Protein AF-A0A0C5CZG8-F1 (afdb_monomer_lite)

Secondary structure (DSSP, 8-state):
-HHHHHHHHHHHHHHHHHHHHHHHHHHHHHSTTT-HHHHHHHHHHHHHHHHHHHHHHHHHHHHHHHHHHHHHHHT--

Sequence (77 aa):
LLYFNSHRILNFIINSEFVYLLLFAFISVWFYSYENVFLLVFLLILACEVSISLALLVGYVRLSDKSNVKCSFFTGF

pLDDT: mean 75.75, std 13.73, range [40.56, 91.06]

Organism: NCBI:txid27898

Foldseek 3Di:
DVVVVLVVLVVVLVVVLVVLVVVLVVVCVVCVDPPVVVSVVSVVVSVVVSVVSVVVSVVVVVVVVVVVVVVVVVVPD

Structure (mmCIF, N/CA/C/O backbone):
data_AF-A0A0C5CZG8-F1
#
_entry.id   AF-A0A0C5CZG8-F1
#
loop_
_atom_site.group_PDB
_atom_site.id
_atom_site.type_symbol
_atom_site.label_atom_id
_atom_site.label_alt_id
_atom_site.label_comp_id
_atom_site.label_asym_id
_atom_site.label_entity_id
_atom_site.label_seq_id
_atom_site.pdbx_PDB_ins_code
_atom_site.Cartn_x
_atom_site.Cartn_y
_atom_site.Cartn_z
_atom_site.occupancy
_atom_site.B_iso_or_equiv
_atom_site.auth_seq_id
_atom_site.auth_comp_id
_atom_site.auth_asym_id
_atom_site.auth_atom_id
_atom_site.pdbx_PDB_model_num
ATOM 1 N N . LEU A 1 1 ? 19.433 -9.872 -14.641 1.00 52.97 1 LEU A N 1
ATOM 2 C CA . LEU A 1 1 ? 19.699 -9.043 -13.437 1.00 52.97 1 LEU A CA 1
ATOM 3 C C . LEU A 1 1 ? 18.539 -8.098 -13.117 1.00 52.97 1 LEU A C 1
ATOM 5 O O . LEU A 1 1 ? 17.996 -8.203 -12.028 1.00 52.97 1 LEU A O 1
ATOM 9 N N . LEU A 1 2 ? 18.086 -7.267 -14.065 1.00 52.22 2 LEU A N 1
ATOM 10 C CA . LEU A 1 2 ? 16.936 -6.363 -13.873 1.00 52.22 2 LEU A CA 1
ATOM 11 C C . LEU A 1 2 ? 15.619 -7.073 -13.532 1.00 52.22 2 LEU A C 1
ATOM 13 O O . LEU A 1 2 ? 14.983 -6.705 -12.553 1.00 52.22 2 LEU A O 1
ATOM 17 N N . TYR A 1 3 ? 15.276 -8.145 -14.253 1.00 53.97 3 TYR A N 1
ATOM 18 C CA . TYR A 1 3 ? 14.078 -8.952 -13.973 1.00 53.97 3 TYR A CA 1
ATOM 19 C C . TYR A 1 3 ? 14.097 -9.584 -12.569 1.00 53.97 3 TYR A C 1
ATOM 21 O O . TYR A 1 3 ? 13.080 -9.699 -11.899 1.00 53.97 3 TYR A O 1
ATOM 29 N N . PHE A 1 4 ? 15.286 -9.950 -12.085 1.00 59.25 4 PHE A N 1
ATOM 30 C CA . PHE A 1 4 ? 15.472 -10.485 -10.734 1.00 59.25 4 PHE A CA 1
ATOM 31 C C . PHE A 1 4 ? 15.296 -9.398 -9.664 1.00 59.25 4 PHE A C 1
ATOM 33 O O . PHE A 1 4 ? 14.794 -9.671 -8.575 1.00 59.25 4 PHE A O 1
ATOM 40 N N . ASN A 1 5 ? 15.694 -8.159 -9.974 1.00 64.50 5 ASN A N 1
ATOM 41 C CA . ASN A 1 5 ? 15.574 -7.029 -9.060 1.00 64.50 5 ASN A CA 1
ATOM 42 C C . ASN A 1 5 ? 14.131 -6.508 -8.987 1.00 64.50 5 ASN A C 1
ATOM 44 O O . ASN A 1 5 ? 13.630 -6.264 -7.893 1.00 64.50 5 ASN A O 1
ATOM 48 N N . SER A 1 6 ? 13.424 -6.424 -10.120 1.00 66.88 6 SER A N 1
ATOM 49 C CA . SER A 1 6 ? 11.997 -6.077 -10.137 1.00 66.88 6 SER A CA 1
ATOM 50 C C . SER A 1 6 ? 11.156 -7.113 -9.389 1.00 66.88 6 SER A C 1
ATOM 52 O O . SER A 1 6 ? 10.269 -6.737 -8.629 1.00 66.88 6 SER A O 1
ATOM 54 N N . HIS A 1 7 ? 11.479 -8.403 -9.524 1.00 72.81 7 HIS A N 1
ATOM 55 C CA . HIS A 1 7 ? 10.793 -9.469 -8.794 1.00 72.81 7 HIS A CA 1
ATOM 56 C C . HIS A 1 7 ? 11.077 -9.428 -7.284 1.00 72.81 7 HIS A C 1
ATOM 58 O O . HIS A 1 7 ? 10.187 -9.725 -6.490 1.00 72.81 7 HIS A O 1
ATOM 64 N N . ARG A 1 8 ? 12.288 -9.023 -6.868 1.00 76.00 8 ARG A N 1
ATOM 65 C CA . ARG A 1 8 ? 12.622 -8.778 -5.453 1.00 76.00 8 ARG A CA 1
ATOM 66 C C . ARG A 1 8 ? 11.848 -7.600 -4.869 1.00 76.00 8 ARG A C 1
ATOM 68 O O . ARG A 1 8 ? 11.333 -7.724 -3.764 1.00 76.00 8 ARG A O 1
ATOM 75 N N . ILE A 1 9 ? 11.751 -6.490 -5.602 1.00 78.50 9 ILE A N 1
ATOM 76 C CA . ILE A 1 9 ? 10.999 -5.307 -5.157 1.00 78.50 9 ILE A CA 1
ATOM 77 C C . ILE A 1 9 ? 9.505 -5.630 -5.080 1.00 78.50 9 ILE A C 1
ATOM 79 O O . ILE A 1 9 ? 8.860 -5.281 -4.098 1.00 78.50 9 ILE A O 1
ATOM 83 N N . LEU A 1 10 ? 8.968 -6.368 -6.055 1.00 79.12 10 LEU A N 1
ATOM 84 C CA . LEU A 1 10 ? 7.585 -6.839 -6.008 1.00 79.12 10 LEU A CA 1
ATOM 85 C C . LEU A 1 10 ? 7.335 -7.722 -4.775 1.00 79.12 10 LEU A C 1
ATOM 87 O O . LEU A 1 10 ? 6.371 -7.497 -4.051 1.00 79.12 10 LEU A O 1
ATOM 91 N N . ASN A 1 11 ? 8.231 -8.673 -4.491 1.00 80.19 11 ASN A N 1
ATOM 92 C CA . ASN A 1 11 ? 8.124 -9.514 -3.296 1.00 80.19 11 ASN A CA 1
ATOM 93 C C . ASN A 1 11 ? 8.192 -8.697 -2.000 1.00 80.19 11 ASN A C 1
ATOM 95 O O . ASN A 1 11 ? 7.498 -9.014 -1.041 1.00 80.19 11 ASN A O 1
ATOM 99 N N . PHE A 1 12 ? 9.022 -7.653 -1.964 1.00 84.12 12 PHE A N 1
ATOM 100 C CA . PHE A 1 12 ? 9.098 -6.741 -0.827 1.00 84.12 12 PHE A CA 1
ATOM 101 C C . PHE A 1 12 ? 7.778 -5.987 -0.616 1.00 84.12 12 PHE A C 1
ATOM 103 O O . PHE A 1 12 ? 7.293 -5.937 0.511 1.00 84.12 12 PHE A O 1
ATOM 110 N N . ILE A 1 13 ? 7.166 -5.474 -1.690 1.00 83.62 13 ILE A N 1
ATOM 111 C CA . ILE A 1 13 ? 5.869 -4.779 -1.633 1.00 83.62 13 ILE A CA 1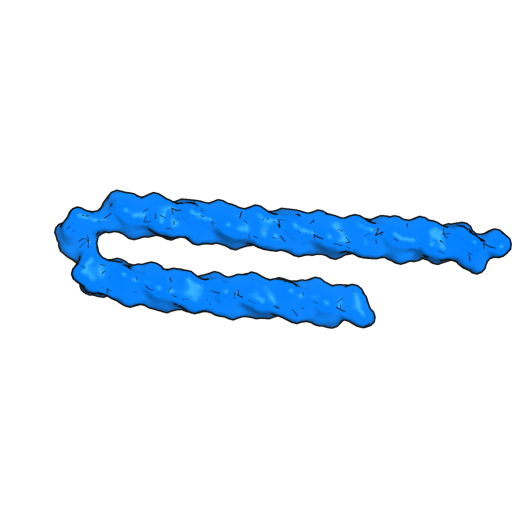
ATOM 112 C C . ILE A 1 13 ? 4.777 -5.722 -1.115 1.00 83.62 13 ILE A C 1
ATOM 114 O O . ILE A 1 13 ? 4.075 -5.371 -0.172 1.00 83.62 13 ILE A O 1
ATOM 118 N N . ILE A 1 14 ? 4.688 -6.940 -1.659 1.00 85.38 14 ILE A N 1
ATOM 119 C CA . ILE A 1 14 ? 3.712 -7.952 -1.214 1.00 85.38 14 ILE A CA 1
ATOM 120 C C . ILE A 1 14 ? 3.919 -8.294 0.267 1.00 85.38 14 ILE A C 1
ATOM 122 O O . ILE A 1 14 ? 2.962 -8.378 1.034 1.00 85.38 14 ILE A O 1
ATOM 126 N N . ASN A 1 15 ? 5.170 -8.478 0.696 1.00 87.50 15 ASN A N 1
ATOM 127 C CA . ASN A 1 15 ? 5.457 -8.811 2.088 1.00 87.50 15 ASN A CA 1
ATOM 128 C C . ASN A 1 15 ? 5.097 -7.654 3.035 1.00 87.50 15 ASN A C 1
ATOM 130 O O . ASN A 1 15 ? 4.567 -7.888 4.118 1.00 87.50 15 ASN A O 1
ATOM 134 N N . SER A 1 16 ? 5.332 -6.410 2.610 1.00 81.75 16 SER A N 1
ATOM 135 C CA . SER A 1 16 ? 4.904 -5.215 3.342 1.00 81.75 16 SER A CA 1
ATOM 136 C C . SER A 1 16 ? 3.379 -5.155 3.480 1.00 81.75 16 SER A C 1
ATOM 138 O O . SER A 1 16 ? 2.864 -4.853 4.554 1.00 81.75 16 SER A O 1
ATOM 140 N N . GLU A 1 17 ? 2.649 -5.511 2.424 1.00 83.50 17 GLU A N 1
ATOM 141 C CA . GLU A 1 17 ? 1.184 -5.538 2.415 1.00 83.50 17 GLU A CA 1
ATOM 142 C C . GLU A 1 17 ? 0.618 -6.547 3.429 1.00 83.50 17 GLU A C 1
ATOM 144 O O . GLU A 1 17 ? -0.301 -6.232 4.186 1.00 83.50 17 GLU A O 1
ATOM 149 N N . PHE A 1 18 ? 1.230 -7.732 3.527 1.00 87.62 18 PHE A N 1
ATOM 150 C CA . PHE A 1 18 ? 0.874 -8.729 4.541 1.00 87.62 18 PHE A CA 1
ATOM 151 C C . PHE A 1 18 ? 1.063 -8.215 5.972 1.00 87.62 18 PHE A C 1
ATOM 153 O O . PHE A 1 18 ? 0.223 -8.482 6.835 1.00 87.62 18 PHE A O 1
ATOM 160 N N . VAL A 1 19 ? 2.137 -7.462 6.230 1.00 89.50 19 VAL A N 1
ATOM 161 C CA . VAL A 1 19 ? 2.375 -6.852 7.547 1.00 89.50 19 VAL A CA 1
ATOM 162 C C . VAL A 1 19 ? 1.282 -5.836 7.868 1.00 89.50 19 VAL A C 1
ATOM 164 O O . VAL A 1 19 ? 0.731 -5.867 8.969 1.00 89.50 19 VAL A O 1
ATOM 167 N N . TYR A 1 20 ? 0.916 -4.980 6.913 1.00 84.50 20 TYR A N 1
ATOM 168 C CA . TYR A 1 20 ? -0.131 -3.981 7.116 1.00 84.50 20 TYR A CA 1
ATOM 169 C C . TYR A 1 20 ? -1.523 -4.590 7.301 1.00 84.50 20 TYR A C 1
ATOM 171 O O . TYR A 1 20 ? -2.276 -4.117 8.151 1.00 84.50 20 TYR A O 1
ATOM 179 N N . LEU A 1 21 ? -1.852 -5.667 6.581 1.00 86.50 21 LEU A N 1
ATOM 180 C CA . LEU A 1 21 ? -3.103 -6.406 6.778 1.00 86.50 21 LEU A CA 1
ATOM 181 C C . LEU A 1 21 ? -3.181 -7.052 8.164 1.00 86.50 21 LEU A C 1
ATOM 183 O O . LEU A 1 21 ? -4.227 -6.993 8.811 1.00 86.50 21 LEU A O 1
ATOM 187 N N . LEU A 1 22 ? -2.077 -7.627 8.648 1.00 89.25 22 LEU A N 1
ATOM 188 C CA . LEU A 1 22 ? -1.994 -8.149 10.014 1.00 89.25 22 LEU A CA 1
ATOM 189 C C . LEU A 1 22 ? -2.207 -7.043 11.051 1.00 89.25 22 LEU A C 1
ATOM 191 O O . LEU A 1 22 ? -2.959 -7.229 12.007 1.00 89.25 22 LEU A O 1
ATOM 195 N N . LEU A 1 23 ? -1.582 -5.885 10.839 1.00 86.81 23 LEU A N 1
ATOM 196 C CA . LEU A 1 23 ? -1.708 -4.722 11.715 1.00 86.81 23 LEU A CA 1
ATOM 197 C C . LEU A 1 23 ? -3.149 -4.188 11.718 1.00 86.81 23 LEU A C 1
ATOM 199 O O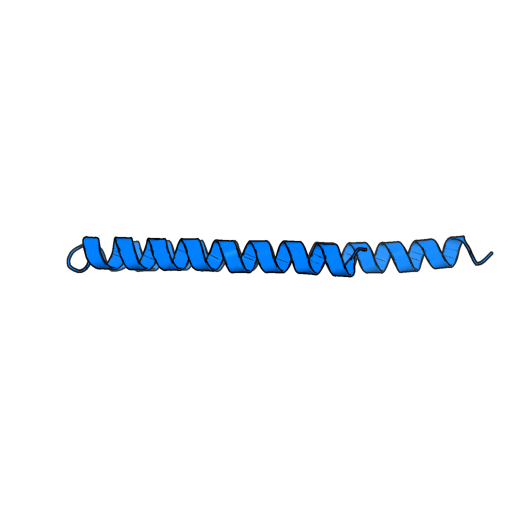 . LEU A 1 23 ? -3.710 -3.934 12.783 1.00 86.81 23 LEU A O 1
ATOM 203 N N . PHE A 1 24 ? -3.783 -4.112 10.545 1.00 86.25 24 PHE A N 1
ATOM 204 C CA . PHE A 1 24 ? -5.190 -3.746 10.401 1.00 86.25 24 PHE A CA 1
ATOM 205 C C . PHE A 1 24 ? -6.115 -4.721 11.133 1.00 86.25 24 PHE A C 1
ATOM 207 O O . PHE A 1 24 ? -6.987 -4.283 11.879 1.00 86.25 24 PHE A O 1
ATOM 214 N N . ALA A 1 25 ? -5.908 -6.031 10.977 1.00 86.62 25 ALA A N 1
ATOM 215 C CA . ALA A 1 25 ? -6.695 -7.041 11.681 1.00 86.62 25 ALA A CA 1
ATOM 216 C C . ALA A 1 25 ? -6.546 -6.906 13.206 1.00 86.62 25 ALA A C 1
ATOM 218 O O . ALA A 1 25 ? -7.537 -6.967 13.932 1.00 86.62 25 ALA A O 1
ATOM 219 N N . PHE A 1 26 ? -5.327 -6.656 13.691 1.00 88.56 26 PHE A N 1
ATOM 220 C CA . PHE A 1 26 ? -5.058 -6.475 15.117 1.00 88.56 26 PHE A CA 1
ATOM 221 C C . PHE A 1 26 ? -5.761 -5.232 15.685 1.00 88.56 26 PHE A C 1
ATOM 223 O O . PHE A 1 26 ? -6.449 -5.317 16.704 1.00 88.56 26 PHE A O 1
ATOM 230 N N . ILE A 1 27 ? -5.665 -4.096 14.984 1.00 84.06 27 ILE A N 1
ATOM 231 C CA . ILE A 1 27 ? -6.362 -2.850 15.343 1.00 84.06 27 ILE A CA 1
ATOM 232 C C . ILE A 1 27 ? -7.879 -3.055 15.274 1.00 84.06 27 ILE A C 1
ATOM 234 O O . ILE A 1 27 ? -8.596 -2.645 16.183 1.00 84.06 27 ILE A O 1
ATOM 238 N N . SER A 1 28 ? -8.386 -3.733 14.245 1.00 83.12 28 SER A N 1
ATOM 239 C CA . SER A 1 28 ? -9.821 -3.978 14.084 1.00 83.12 28 SER A CA 1
ATOM 240 C C . SER A 1 28 ? -10.404 -4.819 15.218 1.00 83.12 28 SER A C 1
ATOM 242 O O . SER A 1 28 ? -11.541 -4.576 15.614 1.00 83.12 28 SER A O 1
ATOM 244 N N . VAL A 1 29 ? -9.653 -5.786 15.754 1.00 84.56 29 VAL A N 1
ATOM 245 C CA . VAL A 1 29 ? -10.085 -6.576 16.918 1.00 84.56 29 VAL A CA 1
ATOM 246 C C . VAL A 1 29 ? -10.096 -5.719 18.185 1.00 84.56 29 VAL A C 1
ATOM 248 O O . VAL A 1 29 ? -11.022 -5.821 18.985 1.00 84.56 29 VAL A O 1
ATOM 251 N N . TRP A 1 30 ? -9.099 -4.850 18.363 1.00 82.44 30 TRP A N 1
ATOM 252 C CA . TRP A 1 30 ? -8.995 -3.986 19.545 1.00 82.44 30 TRP A CA 1
ATOM 253 C C . TRP A 1 30 ? -10.032 -2.856 19.564 1.00 82.44 30 TRP A C 1
ATOM 255 O O . TRP A 1 30 ? -10.534 -2.502 20.628 1.00 82.44 30 TRP A O 1
ATOM 265 N N . PHE A 1 31 ? -10.383 -2.315 18.397 1.00 77.94 31 PHE A N 1
ATOM 266 C CA . PHE A 1 31 ? -11.262 -1.148 18.253 1.00 77.94 31 PHE A CA 1
ATOM 267 C C . PHE A 1 31 ? -12.641 -1.475 17.659 1.00 77.94 31 PHE A C 1
ATOM 269 O O . PHE A 1 31 ? -13.362 -0.560 17.255 1.00 77.94 31 PHE A O 1
ATOM 276 N N . TYR A 1 32 ? -13.032 -2.757 17.658 1.00 71.38 32 TYR A N 1
ATOM 277 C CA . TYR A 1 32 ? -14.236 -3.301 17.005 1.00 71.38 32 TYR A CA 1
ATOM 278 C C . TYR A 1 32 ? -15.521 -2.484 17.221 1.00 71.38 32 TYR A C 1
ATOM 280 O O . TYR A 1 32 ? -16.384 -2.440 16.348 1.00 71.38 32 TYR A O 1
ATOM 288 N N . SER A 1 33 ? -15.667 -1.830 18.377 1.00 68.06 33 SER A N 1
ATOM 289 C CA . SER A 1 33 ? -16.931 -1.206 18.769 1.00 68.06 33 SER A CA 1
ATOM 290 C C . SER A 1 33 ? -16.983 0.322 18.671 1.00 68.06 33 SER A C 1
ATOM 292 O O . SER A 1 33 ? -18.071 0.868 18.842 1.00 68.06 33 SER A O 1
ATOM 294 N N . TYR A 1 34 ? -15.869 1.024 18.421 1.00 65.00 34 TYR A N 1
ATOM 295 C CA . TYR A 1 34 ? -15.821 2.483 18.640 1.00 65.00 34 TYR A CA 1
ATOM 296 C C . TYR A 1 34 ? -15.409 3.321 17.417 1.00 65.00 34 TYR A C 1
ATOM 298 O O . TYR A 1 34 ? -15.819 4.472 17.327 1.00 65.00 34 TYR A O 1
ATOM 306 N N . GLU A 1 35 ? -14.666 2.774 16.447 1.00 77.62 35 GLU A N 1
ATOM 307 C CA . GLU A 1 35 ? -13.928 3.602 15.469 1.00 77.62 35 GLU A CA 1
ATOM 308 C C . GLU A 1 35 ? -13.942 3.019 14.029 1.00 77.62 35 GLU A C 1
ATOM 310 O O . GLU A 1 35 ? -12.934 2.999 13.321 1.00 77.62 35 GLU A O 1
ATOM 315 N N . ASN A 1 36 ? -15.099 2.547 13.544 1.00 76.38 36 ASN A N 1
ATOM 316 C CA . ASN A 1 36 ? -15.222 1.976 12.185 1.00 76.38 36 ASN A CA 1
ATOM 317 C C . ASN A 1 36 ? -14.850 2.965 11.061 1.00 76.38 36 ASN A C 1
ATOM 319 O O . ASN A 1 36 ? -14.340 2.564 10.015 1.00 76.38 36 ASN A O 1
ATOM 323 N N . VAL A 1 37 ? -15.083 4.264 11.274 1.00 82.31 37 VAL A N 1
ATOM 324 C CA . VAL A 1 37 ? -14.716 5.316 10.311 1.00 82.31 37 VAL A CA 1
ATOM 325 C C . VAL A 1 37 ? -13.195 5.472 10.230 1.00 82.31 37 VAL A C 1
ATOM 327 O O . VAL A 1 37 ? -12.653 5.590 9.133 1.00 82.31 37 VAL A O 1
ATOM 330 N N . PHE A 1 38 ? -12.493 5.405 11.363 1.00 83.00 38 PHE A N 1
ATOM 331 C CA . PHE A 1 38 ? -11.032 5.457 11.399 1.00 83.00 38 PHE A CA 1
ATOM 332 C C . PHE A 1 38 ? -10.407 4.250 10.690 1.00 83.00 38 PHE A C 1
ATOM 334 O O . PHE A 1 38 ? -9.492 4.420 9.885 1.00 83.00 38 PHE A O 1
ATOM 341 N N . LEU A 1 39 ? -10.950 3.045 10.908 1.00 83.25 39 LEU A N 1
ATOM 342 C CA . LEU A 1 39 ? -10.521 1.828 10.208 1.00 83.25 39 LEU A CA 1
ATOM 343 C C . LEU A 1 39 ? -10.668 1.957 8.683 1.00 83.25 39 LEU A C 1
ATOM 345 O O . LEU A 1 39 ? -9.760 1.571 7.949 1.00 83.25 39 LEU A O 1
ATOM 349 N N . LEU A 1 40 ? -11.767 2.546 8.199 1.00 84.31 40 LEU A N 1
ATOM 350 C CA . LEU A 1 40 ? -11.968 2.805 6.768 1.00 84.31 40 LEU A CA 1
ATOM 351 C C . LEU A 1 40 ? -10.955 3.807 6.201 1.00 84.31 40 LEU A C 1
ATOM 353 O O . LEU A 1 40 ? -10.401 3.570 5.127 1.00 84.31 40 LEU A O 1
ATOM 357 N N . VAL A 1 41 ? -10.687 4.906 6.913 1.00 87.81 41 VAL A N 1
ATOM 358 C CA . VAL A 1 41 ? -9.682 5.900 6.495 1.00 87.81 41 VAL A CA 1
ATOM 359 C C . VAL A 1 41 ? -8.289 5.274 6.454 1.00 87.81 41 VAL A C 1
ATOM 361 O O . VAL A 1 41 ? -7.550 5.476 5.492 1.00 87.81 41 VAL A O 1
ATOM 364 N N . PHE A 1 42 ? -7.948 4.466 7.456 1.00 85.62 42 PHE A N 1
ATOM 365 C CA . PHE A 1 42 ? -6.679 3.749 7.507 1.00 85.62 42 PHE A CA 1
ATOM 366 C C . PHE A 1 42 ? -6.520 2.775 6.329 1.00 85.62 42 PHE A C 1
ATOM 368 O O . PHE A 1 42 ? -5.480 2.770 5.668 1.00 85.62 42 PHE A O 1
ATOM 375 N N . LEU A 1 43 ? -7.568 2.010 6.004 1.00 86.50 43 LEU A N 1
ATOM 376 C CA . LEU A 1 43 ? -7.568 1.101 4.855 1.00 86.50 43 LEU A CA 1
ATOM 377 C C . LEU A 1 43 ? -7.395 1.855 3.525 1.00 86.50 43 LEU A C 1
ATOM 379 O O . LEU A 1 43 ? -6.686 1.392 2.633 1.00 86.50 43 LEU A O 1
ATOM 383 N N . LEU A 1 44 ? -8.016 3.031 3.397 1.00 89.75 44 LEU A N 1
ATOM 384 C CA . LEU A 1 44 ? -7.909 3.868 2.202 1.00 89.75 44 LEU A CA 1
ATOM 385 C C . LEU A 1 44 ? -6.486 4.409 2.010 1.00 89.75 44 LEU A C 1
ATOM 387 O O . LEU A 1 44 ? -5.969 4.379 0.895 1.00 89.75 44 LEU A O 1
ATOM 391 N N . ILE A 1 45 ? -5.829 4.842 3.090 1.00 89.75 45 ILE A N 1
ATOM 392 C CA . ILE A 1 45 ? -4.426 5.283 3.051 1.00 89.75 45 ILE A CA 1
ATOM 393 C C . ILE A 1 45 ? -3.509 4.130 2.624 1.00 89.75 45 ILE A C 1
ATOM 395 O O . ILE A 1 45 ? -2.664 4.328 1.750 1.00 89.75 45 ILE A O 1
ATOM 399 N N . LEU A 1 46 ? -3.713 2.926 3.171 1.00 87.44 46 LEU A N 1
ATOM 400 C CA . LEU A 1 46 ? -2.961 1.729 2.775 1.00 87.44 46 LEU A CA 1
ATOM 401 C C . LEU A 1 46 ? -3.145 1.397 1.290 1.00 87.44 46 LEU A C 1
ATOM 403 O O . LEU A 1 46 ? -2.166 1.194 0.574 1.00 87.44 46 LEU A O 1
ATOM 407 N N . ALA A 1 47 ? -4.384 1.406 0.793 1.00 86.69 47 ALA A N 1
ATOM 408 C CA . ALA A 1 47 ? -4.657 1.162 -0.622 1.00 86.69 47 ALA A CA 1
ATOM 409 C C . ALA A 1 47 ? -3.980 2.210 -1.529 1.00 86.69 47 ALA A C 1
ATOM 411 O O . ALA A 1 47 ? -3.433 1.872 -2.586 1.00 86.69 47 ALA A O 1
ATOM 412 N N . CYS A 1 48 ? -3.963 3.480 -1.107 1.00 91.06 48 CYS A N 1
ATOM 413 C CA . CYS A 1 48 ? -3.251 4.539 -1.817 1.00 91.06 48 CYS A CA 1
ATOM 414 C C . CYS A 1 48 ? -1.738 4.286 -1.854 1.00 91.06 48 CYS A C 1
ATOM 416 O O . CYS A 1 48 ? -1.144 4.369 -2.930 1.00 91.06 48 CYS A O 1
ATOM 418 N N . GLU A 1 49 ? -1.116 3.935 -0.730 1.00 87.12 49 GLU A N 1
ATOM 419 C CA . GLU A 1 49 ? 0.322 3.653 -0.662 1.00 87.12 49 GLU A CA 1
ATOM 420 C C . GLU A 1 49 ? 0.734 2.508 -1.603 1.00 87.12 49 GLU A C 1
ATOM 422 O O . GLU A 1 49 ? 1.703 2.632 -2.363 1.00 87.12 49 GLU A O 1
ATOM 427 N N . VAL A 1 50 ? -0.045 1.422 -1.621 1.00 85.69 50 VAL A N 1
ATOM 428 C CA . VAL A 1 50 ? 0.188 0.270 -2.504 1.00 85.69 50 VAL A CA 1
ATOM 429 C C . VAL A 1 50 ? 0.090 0.690 -3.969 1.00 85.69 50 VAL A C 1
ATOM 431 O O . VAL A 1 50 ? 0.971 0.366 -4.769 1.00 85.69 50 VAL A O 1
ATOM 434 N N . SER A 1 51 ? -0.931 1.474 -4.326 1.00 87.62 51 SER A N 1
ATOM 435 C CA . SER A 1 51 ? -1.111 1.946 -5.703 1.00 87.62 51 SER A CA 1
ATOM 436 C C . SER A 1 51 ? 0.058 2.817 -6.186 1.00 87.62 51 SER A C 1
ATOM 438 O O . SER A 1 51 ? 0.539 2.638 -7.308 1.00 87.62 51 SER A O 1
ATOM 440 N N . ILE A 1 52 ? 0.579 3.694 -5.321 1.00 89.38 52 ILE A N 1
ATOM 441 C CA . ILE A 1 52 ? 1.740 4.547 -5.607 1.00 89.38 52 ILE A CA 1
ATOM 442 C C . ILE A 1 52 ? 3.001 3.690 -5.762 1.00 89.38 52 ILE A C 1
ATOM 444 O O . ILE A 1 52 ? 3.754 3.864 -6.723 1.00 89.38 52 ILE A O 1
ATOM 448 N N . SER A 1 53 ? 3.211 2.730 -4.862 1.00 85.50 53 SER A N 1
ATOM 449 C CA . SER A 1 53 ? 4.373 1.834 -4.879 1.00 85.50 53 SER A CA 1
ATOM 450 C C . SER A 1 53 ? 4.417 0.965 -6.140 1.00 85.50 53 SER A C 1
ATOM 452 O O . SER A 1 53 ? 5.463 0.855 -6.787 1.00 85.50 53 SER A O 1
ATOM 454 N N . LEU A 1 54 ? 3.274 0.408 -6.557 1.00 81.94 54 LEU A N 1
ATOM 455 C CA . LEU A 1 54 ? 3.158 -0.327 -7.820 1.00 81.94 54 LEU A CA 1
ATOM 456 C C . LEU A 1 54 ? 3.361 0.579 -9.039 1.00 81.94 54 LEU A C 1
ATOM 458 O O . LEU A 1 54 ? 4.056 0.182 -9.977 1.00 81.94 54 LEU A O 1
ATOM 462 N N . ALA A 1 55 ? 2.807 1.794 -9.039 1.00 86.06 55 ALA A N 1
ATOM 463 C CA . ALA A 1 55 ? 2.997 2.740 -10.137 1.00 86.06 55 ALA A CA 1
ATOM 464 C C . ALA A 1 55 ? 4.478 3.116 -10.317 1.00 86.06 55 ALA A C 1
ATOM 466 O O . ALA A 1 55 ? 4.977 3.140 -11.448 1.00 86.06 55 ALA A O 1
ATOM 467 N N . LEU A 1 56 ? 5.202 3.335 -9.214 1.00 83.44 56 LEU A N 1
ATOM 468 C CA . LEU A 1 56 ? 6.647 3.572 -9.228 1.00 83.44 56 LEU A CA 1
ATOM 469 C C . LEU A 1 56 ? 7.422 2.352 -9.732 1.00 83.44 56 LEU A C 1
ATOM 471 O O . LEU A 1 56 ? 8.325 2.512 -10.554 1.00 83.44 56 LEU A O 1
ATOM 475 N N . LEU A 1 57 ? 7.051 1.138 -9.312 1.00 81.62 57 LEU A N 1
ATOM 476 C CA . LEU A 1 57 ? 7.686 -0.091 -9.790 1.00 81.62 57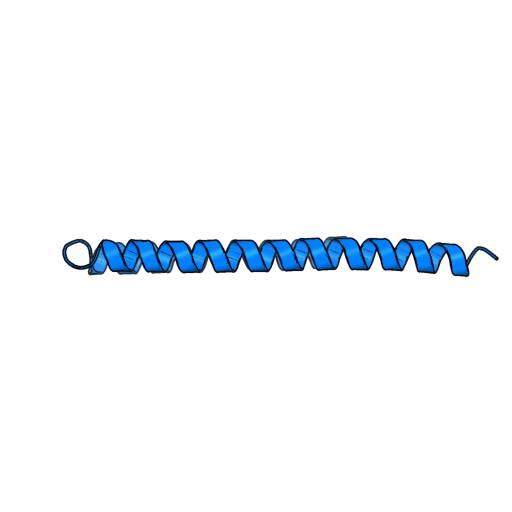 LEU A CA 1
ATOM 477 C C . LEU A 1 57 ? 7.500 -0.272 -11.303 1.00 81.62 57 LEU A C 1
ATOM 479 O O . LEU A 1 57 ? 8.467 -0.537 -12.020 1.00 81.62 57 LEU A O 1
ATOM 483 N N . VAL A 1 58 ? 6.280 -0.080 -11.812 1.00 82.25 58 VAL A N 1
ATOM 484 C CA . VAL A 1 58 ? 5.991 -0.147 -13.255 1.00 82.25 58 VAL A CA 1
ATOM 485 C C . VAL A 1 58 ? 6.752 0.943 -14.013 1.00 82.25 58 VAL A C 1
ATOM 487 O O . VAL A 1 58 ? 7.305 0.680 -15.084 1.00 82.25 58 V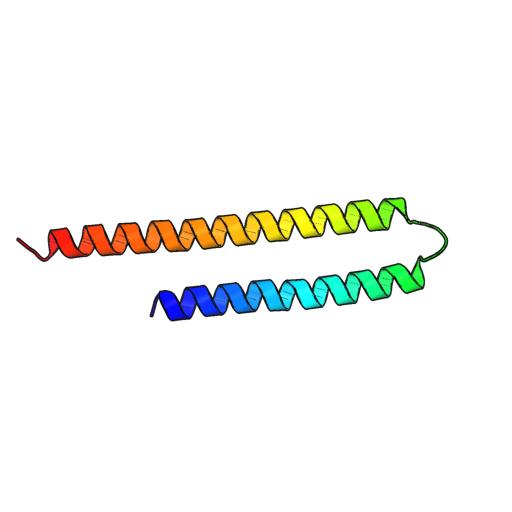AL A O 1
ATOM 490 N N . GLY A 1 59 ? 6.821 2.157 -13.458 1.00 82.50 59 GLY A N 1
ATOM 491 C CA . GLY A 1 59 ? 7.616 3.255 -14.005 1.00 82.50 59 GLY A CA 1
ATOM 492 C C . GLY A 1 59 ? 9.104 2.911 -14.096 1.00 82.50 59 GLY A C 1
ATOM 493 O O . GLY A 1 59 ? 9.718 3.115 -15.145 1.00 82.50 59 GLY A O 1
ATOM 494 N N . TYR A 1 60 ? 9.664 2.320 -13.040 1.00 79.19 60 TYR A N 1
ATOM 495 C CA . TYR A 1 60 ? 11.053 1.867 -12.995 1.00 79.19 60 TYR A CA 1
ATOM 496 C C . TYR A 1 60 ? 11.336 0.788 -14.046 1.00 79.19 60 TYR A C 1
ATOM 498 O O . TYR A 1 60 ? 12.297 0.914 -14.805 1.00 79.19 60 TYR A O 1
ATOM 506 N N . VAL A 1 61 ? 10.472 -0.227 -14.152 1.00 79.56 61 VAL A N 1
ATOM 507 C CA . VAL A 1 61 ? 10.608 -1.291 -15.162 1.00 79.56 61 VAL A CA 1
ATOM 508 C C . VAL A 1 61 ? 10.567 -0.704 -16.576 1.00 79.56 61 VAL A C 1
ATOM 510 O O . VAL A 1 61 ? 11.466 -0.972 -17.371 1.00 79.56 61 VAL A O 1
ATOM 513 N N . ARG A 1 62 ? 9.606 0.183 -16.875 1.00 78.69 62 ARG A N 1
ATOM 514 C CA . ARG A 1 62 ? 9.497 0.839 -18.193 1.00 78.69 62 ARG A CA 1
ATOM 515 C C . ARG A 1 62 ? 10.710 1.701 -18.537 1.00 78.69 62 ARG A C 1
ATOM 517 O O . ARG A 1 62 ? 11.167 1.674 -19.679 1.00 78.69 62 ARG A O 1
ATOM 524 N N . LEU A 1 63 ? 11.215 2.491 -17.587 1.00 76.19 63 LEU A N 1
ATOM 525 C CA . LEU A 1 63 ? 12.414 3.308 -17.798 1.00 76.19 63 LEU A CA 1
ATOM 526 C C . LEU A 1 63 ? 13.642 2.429 -18.031 1.00 76.19 63 LEU A C 1
ATOM 528 O O . LEU A 1 63 ? 14.448 2.727 -18.916 1.00 76.19 63 LEU A O 1
ATOM 532 N N . SER A 1 64 ? 13.755 1.331 -17.285 1.00 69.50 64 SER A N 1
ATOM 533 C CA . SER A 1 64 ? 14.873 0.408 -17.419 1.00 69.50 64 SER A CA 1
ATOM 534 C C . SER A 1 64 ? 14.855 -0.331 -18.762 1.00 69.50 64 SER A C 1
ATOM 536 O O . SER A 1 64 ? 15.872 -0.325 -19.459 1.00 69.50 64 SER A O 1
ATOM 538 N N . ASP A 1 65 ? 13.700 -0.825 -19.218 1.00 67.38 65 ASP A N 1
ATOM 539 C CA . ASP A 1 65 ? 13.560 -1.417 -20.558 1.00 67.38 65 ASP A CA 1
ATOM 540 C C . ASP A 1 65 ? 13.887 -0.407 -21.666 1.00 67.38 65 ASP A C 1
ATOM 542 O O . ASP A 1 65 ? 14.639 -0.708 -22.597 1.00 67.38 65 ASP A O 1
ATOM 546 N N . LYS A 1 66 ? 13.409 0.838 -21.540 1.00 63.47 66 LYS A N 1
ATOM 547 C CA . LYS A 1 66 ? 13.689 1.899 -22.521 1.00 63.47 66 LYS A CA 1
ATOM 548 C C . LYS A 1 66 ? 15.175 2.282 -22.561 1.00 63.47 66 LYS A C 1
ATOM 550 O O . LYS A 1 66 ? 15.674 2.651 -23.625 1.00 63.47 66 LYS A O 1
ATOM 555 N N . SER A 1 67 ? 15.885 2.188 -21.434 1.00 58.97 67 SER A N 1
ATOM 556 C CA . SER A 1 67 ? 17.336 2.416 -21.368 1.00 58.97 67 SER A CA 1
ATOM 557 C C . SER A 1 67 ? 18.147 1.287 -22.017 1.00 58.97 67 SER A C 1
ATOM 559 O O . SER A 1 67 ? 19.091 1.578 -22.751 1.00 58.97 67 SER A O 1
ATOM 561 N N . ASN A 1 68 ? 17.730 0.024 -21.862 1.00 56.03 68 ASN A N 1
ATOM 562 C CA . ASN A 1 68 ? 18.382 -1.117 -22.515 1.00 56.03 68 ASN A CA 1
ATOM 563 C C . ASN A 1 68 ? 18.223 -1.082 -24.041 1.00 56.03 68 ASN A C 1
ATOM 565 O O . ASN A 1 68 ? 19.192 -1.323 -24.760 1.00 56.03 68 ASN A O 1
ATOM 569 N N . VAL A 1 69 ? 17.042 -0.707 -24.549 1.00 54.50 69 VAL A N 1
ATOM 570 C CA . VAL A 1 69 ? 16.820 -0.560 -26.000 1.00 54.50 69 VAL A CA 1
ATOM 571 C C . VAL A 1 69 ? 17.708 0.546 -26.582 1.00 54.50 69 VAL A C 1
ATOM 573 O O . VAL A 1 69 ? 18.353 0.339 -27.609 1.00 54.50 69 VAL A O 1
ATOM 576 N N . LYS A 1 70 ? 17.824 1.696 -25.903 1.00 52.34 70 LYS A N 1
ATOM 577 C CA . LYS A 1 70 ? 18.704 2.791 -26.349 1.00 52.34 70 LYS A CA 1
ATOM 578 C C . LYS A 1 70 ? 20.190 2.425 -26.302 1.00 52.34 70 LYS A C 1
ATOM 580 O O . LYS A 1 70 ? 20.924 2.830 -27.195 1.00 52.34 70 LYS A O 1
ATOM 585 N N . CYS A 1 71 ? 20.624 1.649 -25.308 1.00 50.03 71 CYS A N 1
ATOM 586 C CA . CYS A 1 71 ? 22.009 1.186 -25.215 1.00 50.03 71 CYS A CA 1
ATOM 587 C C . CYS A 1 71 ? 22.354 0.199 -26.348 1.00 50.03 71 CYS A C 1
ATOM 589 O O . CYS A 1 71 ? 23.407 0.324 -26.964 1.00 50.03 71 CYS A O 1
ATOM 591 N N . SER A 1 72 ? 21.427 -0.702 -26.711 1.00 47.69 72 SER A N 1
ATOM 592 C CA . SER A 1 72 ? 21.629 -1.652 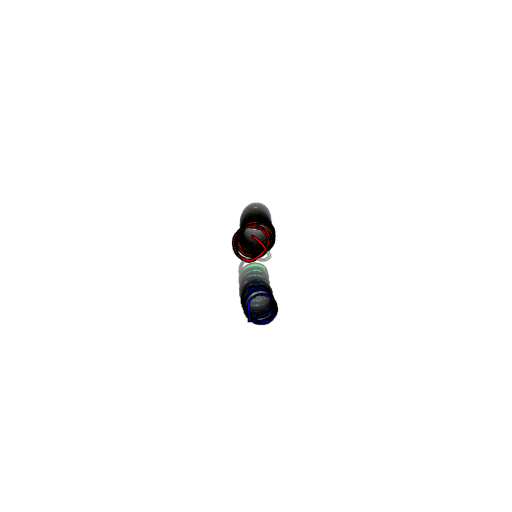-27.821 1.00 47.69 72 SER A CA 1
ATOM 593 C C . SER A 1 72 ? 21.775 -0.982 -29.192 1.00 47.69 72 SER A C 1
ATOM 595 O O . SER A 1 72 ? 22.527 -1.463 -30.036 1.00 47.69 72 SER A O 1
ATOM 597 N N . PHE A 1 73 ? 21.107 0.159 -29.403 1.00 49.53 73 PHE A N 1
ATOM 598 C CA . PHE A 1 73 ? 21.204 0.911 -30.656 1.00 49.53 73 PHE A CA 1
ATOM 599 C C . PHE A 1 73 ? 22.548 1.644 -30.791 1.00 49.53 73 PHE A C 1
ATOM 601 O O . PHE A 1 73 ? 23.027 1.844 -31.901 1.00 49.53 73 PHE A O 1
ATOM 608 N N . PHE A 1 74 ? 23.180 2.014 -29.671 1.00 49.22 74 PHE A N 1
ATOM 609 C CA . PHE A 1 74 ? 24.489 2.677 -29.662 1.00 49.22 74 PHE A CA 1
ATOM 610 C C . PHE A 1 74 ? 25.672 1.715 -29.818 1.00 49.22 74 PHE A C 1
ATOM 612 O O . PHE A 1 74 ? 26.745 2.148 -30.218 1.00 49.22 74 PHE A O 1
ATOM 619 N N . THR A 1 75 ? 25.491 0.423 -29.540 1.00 48.81 75 THR A N 1
ATOM 620 C CA . THR A 1 75 ? 26.517 -0.612 -29.768 1.00 48.81 75 THR A CA 1
ATOM 621 C C . THR A 1 75 ? 26.392 -1.311 -31.128 1.00 48.81 75 THR A C 1
ATOM 623 O O . THR A 1 75 ? 27.149 -2.235 -31.403 1.00 48.81 75 THR A O 1
ATOM 626 N N . GLY A 1 76 ? 25.410 -0.920 -31.950 1.00 42.34 76 GLY A N 1
ATOM 627 C CA . GLY A 1 76 ? 25.131 -1.487 -33.277 1.00 42.34 76 GLY A CA 1
ATOM 628 C C . GLY A 1 76 ? 25.587 -0.623 -34.460 1.00 42.34 76 GLY A C 1
ATOM 629 O O . GLY A 1 76 ? 25.119 -0.863 -35.571 1.00 42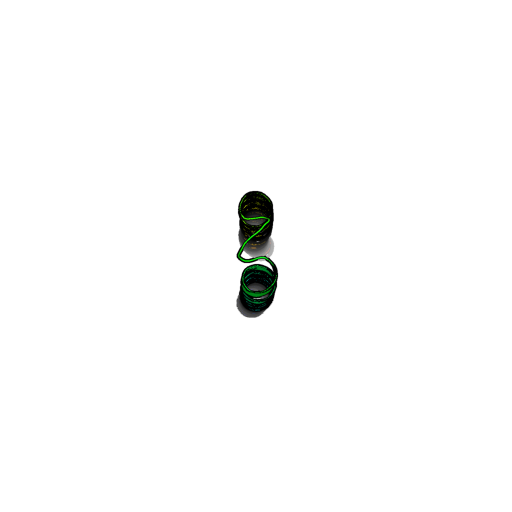.34 76 GLY A O 1
ATOM 630 N N . PHE A 1 77 ? 26.450 0.369 -34.222 1.00 40.56 77 PHE A N 1
ATOM 631 C CA . PHE A 1 77 ? 27.146 1.156 -35.246 1.00 40.56 77 PHE A CA 1
ATOM 632 C C . PHE A 1 77 ? 28.657 0.994 -35.101 1.00 40.56 77 PHE A C 1
ATOM 634 O O . PHE A 1 77 ? 29.136 1.038 -33.945 1.00 40.56 77 PHE A O 1
#

Radius of gyration: 19.07 Å; chains: 1; bounding box: 44×16×55 Å